Protein AF-U2Z7Q4-F1 (afdb_monomer_lite)

Organism: NCBI:txid1337093

Radius of gyration: 29.28 Å; chains: 1; bounding box: 92×24×71 Å

pLDDT: mean 82.51, std 15.83, range [43.84, 96.25]

Secondary structure (DSSP, 8-state):
-H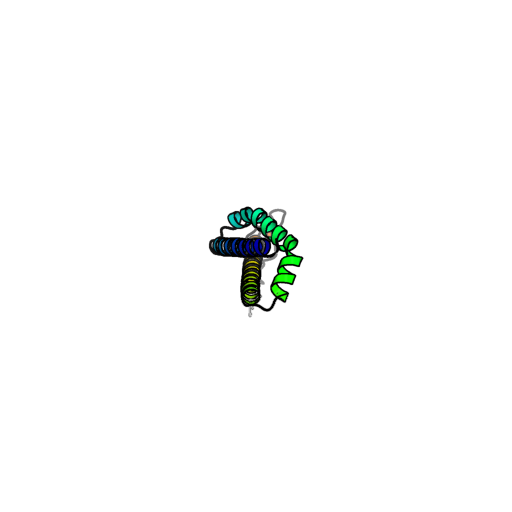HHHHHHHHHHHHHHHHHHHHHHHHHHHT-HHHHHHTHHHHHHHHHHHHHTHHHHHHHHTT-SHHHHHHHHHHHHHHHHHHHHHHHHHHHHHHHHHHHHHHHHHHHHHSTTTTB-TTSSBPTT------------

Foldseek 3Di:
DLVVLLVVLLVLLVVLLVLLVVLVVCLVVVNVVVNVVCVVVNVVSVVSNVVCVVSLVVLCVVPDPSNVVSVVSVVSSVVSVVVSVVSVVVVVVVVVVVVVVVVVVCVVPPCCQQAPPVRHGDPPPPPPPDDDDDDD

Sequence (136 aa):
MSEQTIIEVRADIAALTDLLEAEIADIKAGEISAVAERVEAKTALVARLDGAGPVIEAALGAEDDASATLREDLAALAALISHDAAMLGRMRETTAGVARDLERLRARHGLGGLYGADGNRSAGDTLSRAPMDKSV

Structure (mmCIF, N/CA/C/O backbone):
data_AF-U2Z7Q4-F1
#
_entry.id   AF-U2Z7Q4-F1
#
loop_
_atom_site.group_PDB
_atom_site.id
_atom_site.type_symbol
_atom_site.label_atom_id
_atom_site.label_alt_id
_atom_site.label_comp_id
_atom_site.label_asym_id
_atom_site.label_entity_id
_atom_site.label_seq_id
_atom_site.pdbx_PDB_ins_code
_atom_site.Cartn_x
_atom_site.Cartn_y
_ato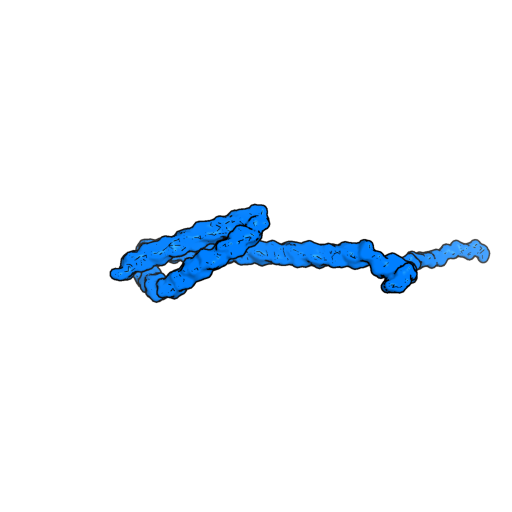m_site.Cartn_z
_atom_site.occupancy
_atom_site.B_iso_or_equiv
_atom_site.auth_seq_id
_atom_site.auth_comp_id
_atom_site.auth_asym_id
_atom_site.auth_atom_id
_atom_site.pdbx_PDB_model_num
ATOM 1 N N . MET A 1 1 ? -22.633 6.121 17.689 1.00 53.72 1 MET A N 1
ATOM 2 C CA . MET A 1 1 ? -21.931 6.455 16.431 1.00 53.72 1 MET A CA 1
ATOM 3 C C . MET A 1 1 ? -20.466 6.036 16.474 1.00 53.72 1 MET A C 1
ATOM 5 O O . MET A 1 1 ? -20.015 5.494 15.486 1.00 53.72 1 MET A O 1
ATOM 9 N N . SER A 1 2 ? -19.755 6.179 17.598 1.00 66.56 2 SER A N 1
ATOM 10 C CA . SER A 1 2 ? -18.312 5.889 17.700 1.00 66.56 2 SER A CA 1
ATOM 11 C C . SER A 1 2 ? -17.905 4.435 17.398 1.00 66.56 2 SER A C 1
ATOM 13 O O . SER A 1 2 ? -16.909 4.212 16.724 1.00 66.56 2 SER A O 1
ATOM 15 N N . GLU A 1 3 ? -18.677 3.445 17.856 1.00 73.81 3 GLU A N 1
ATOM 16 C CA . GLU A 1 3 ? -18.310 2.023 17.722 1.00 73.81 3 GLU A CA 1
ATOM 17 C C . GLU A 1 3 ? -18.454 1.501 16.284 1.00 73.81 3 GLU A C 1
ATOM 19 O O . GLU A 1 3 ? -17.574 0.814 15.774 1.00 73.81 3 GLU A O 1
ATOM 24 N N . GLN A 1 4 ? -19.518 1.907 15.585 1.00 82.31 4 GLN A N 1
ATOM 25 C CA . GLN A 1 4 ? -19.737 1.523 14.191 1.00 82.31 4 GLN A CA 1
ATOM 26 C C . GLN A 1 4 ? -18.694 2.137 13.251 1.00 82.31 4 GLN A C 1
ATOM 28 O O . GLN A 1 4 ? -18.196 1.455 12.361 1.00 82.31 4 GLN A O 1
ATOM 33 N N . THR A 1 5 ? -18.293 3.385 13.497 1.00 84.44 5 THR A N 1
ATOM 34 C CA . THR A 1 5 ? -17.254 4.040 12.696 1.00 84.44 5 THR A CA 1
ATOM 35 C C . THR A 1 5 ? -15.877 3.399 12.899 1.00 84.44 5 THR A C 1
ATOM 37 O O . THR A 1 5 ? -15.116 3.302 11.946 1.00 84.44 5 THR A O 1
ATOM 40 N N . ILE A 1 6 ? -15.554 2.886 14.094 1.00 86.12 6 ILE A N 1
ATOM 41 C CA . ILE A 1 6 ? -14.302 2.131 14.309 1.00 86.12 6 ILE A CA 1
ATOM 42 C C . ILE A 1 6 ? -14.314 0.798 13.549 1.00 86.12 6 ILE A C 1
ATOM 44 O O . ILE A 1 6 ? -13.295 0.407 12.982 1.00 86.12 6 ILE A O 1
ATOM 48 N N . ILE A 1 7 ? -15.454 0.105 13.507 1.00 89.50 7 ILE A N 1
ATOM 49 C CA . ILE A 1 7 ? -15.593 -1.132 12.724 1.00 89.50 7 ILE A CA 1
ATOM 50 C C . ILE A 1 7 ? -15.360 -0.850 11.234 1.00 89.50 7 ILE A C 1
ATOM 52 O O . ILE A 1 7 ? -14.616 -1.583 10.585 1.00 89.50 7 ILE A O 1
ATOM 56 N N . GLU A 1 8 ? -15.943 0.229 10.709 1.00 90.88 8 GLU A N 1
ATOM 57 C CA . GLU A 1 8 ? -15.750 0.662 9.319 1.00 90.88 8 GLU A CA 1
ATOM 58 C C . GLU A 1 8 ? -14.288 1.024 9.029 1.00 90.88 8 GLU A C 1
ATOM 60 O O . GLU A 1 8 ? -13.732 0.559 8.039 1.00 90.88 8 GLU A O 1
ATOM 65 N N . VAL A 1 9 ? -13.630 1.757 9.932 1.00 91.75 9 VAL A N 1
ATOM 66 C CA . VAL A 1 9 ? -12.196 2.073 9.831 1.00 91.75 9 VAL A CA 1
ATOM 67 C C . VAL A 1 9 ? -11.350 0.807 9.743 1.00 91.75 9 VAL A C 1
ATOM 69 O O . VAL A 1 9 ? -10.484 0.703 8.879 1.00 91.75 9 VAL A O 1
ATOM 72 N N . ARG A 1 10 ? -11.589 -0.176 10.617 1.00 92.31 10 ARG A N 1
ATOM 73 C CA . ARG A 1 10 ? -10.825 -1.431 10.593 1.00 92.31 10 ARG A CA 1
ATOM 74 C C . ARG A 1 10 ? -11.093 -2.241 9.328 1.00 92.31 10 ARG A C 1
ATOM 76 O O . ARG A 1 10 ? -10.169 -2.855 8.803 1.00 92.31 10 ARG A O 1
ATOM 83 N N . ALA A 1 11 ? -12.322 -2.212 8.817 1.00 94.06 11 ALA A N 1
ATOM 84 C CA . ALA A 1 11 ? -12.656 -2.829 7.538 1.00 94.06 11 ALA A CA 1
ATOM 85 C C . ALA A 1 11 ? -11.939 -2.138 6.365 1.00 94.06 11 ALA A C 1
ATOM 87 O O . ALA A 1 11 ? -11.417 -2.823 5.490 1.00 94.06 11 ALA A O 1
ATOM 88 N N . ASP A 1 12 ? -11.850 -0.806 6.370 1.00 94.50 12 ASP A N 1
ATOM 89 C CA . ASP A 1 12 ? -11.103 -0.049 5.362 1.00 94.50 12 ASP A CA 1
ATOM 90 C C . ASP A 1 12 ? -9.588 -0.310 5.447 1.00 94.50 12 ASP A C 1
ATOM 92 O O . ASP A 1 12 ? -8.938 -0.454 4.412 1.00 94.50 12 ASP A O 1
ATOM 96 N N . ILE A 1 13 ? -9.020 -0.448 6.654 1.00 94.06 13 ILE A N 1
ATOM 97 C CA . ILE A 1 13 ? -7.614 -0.854 6.834 1.00 94.06 13 ILE A CA 1
ATOM 98 C C . ILE A 1 13 ? -7.384 -2.254 6.256 1.00 94.06 13 ILE A C 1
ATOM 100 O O . ILE A 1 13 ? -6.446 -2.442 5.485 1.00 94.06 13 ILE A O 1
ATOM 104 N N . ALA A 1 14 ? -8.245 -3.223 6.579 1.00 94.94 14 ALA A N 1
ATOM 105 C CA . ALA A 1 14 ? -8.137 -4.583 6.053 1.00 94.94 14 ALA A CA 1
ATOM 106 C C . ALA A 1 14 ? -8.249 -4.613 4.519 1.00 94.94 14 ALA A C 1
ATOM 108 O O . ALA A 1 14 ? -7.415 -5.215 3.850 1.00 94.94 14 ALA A O 1
ATOM 109 N N . ALA A 1 15 ? -9.213 -3.886 3.949 1.00 96.25 15 ALA A N 1
ATOM 110 C CA . ALA A 1 15 ? -9.384 -3.797 2.503 1.00 96.25 15 ALA A CA 1
ATOM 111 C C . ALA A 1 15 ? -8.174 -3.155 1.801 1.00 96.25 15 ALA A C 1
ATOM 113 O O . ALA A 1 15 ? -7.802 -3.574 0.704 1.00 96.25 15 ALA A O 1
ATOM 114 N N . LEU A 1 16 ? -7.547 -2.147 2.416 1.00 96.25 16 LEU A N 1
ATOM 115 C CA . LEU A 1 16 ? -6.330 -1.539 1.880 1.00 96.25 16 LEU A CA 1
ATOM 116 C C . LEU A 1 16 ? -5.125 -2.483 1.985 1.00 96.25 16 LEU A C 1
ATOM 118 O O . LEU A 1 16 ? -4.330 -2.549 1.048 1.00 96.25 16 LEU A O 1
ATOM 122 N N . THR A 1 17 ? -5.013 -3.232 3.080 1.00 95.88 17 THR A N 1
ATOM 123 C CA . THR A 1 17 ? -4.006 -4.286 3.254 1.00 95.88 17 THR A CA 1
ATOM 124 C C . THR A 1 17 ? -4.121 -5.341 2.157 1.00 95.88 17 THR A C 1
ATOM 126 O O . THR A 1 17 ? -3.153 -5.548 1.426 1.00 95.88 17 THR A O 1
ATOM 129 N N . ASP A 1 18 ? -5.308 -5.919 1.956 1.00 96.25 18 ASP A N 1
ATOM 130 C CA . ASP A 1 18 ? -5.552 -6.927 0.915 1.00 96.25 18 ASP A CA 1
ATOM 131 C C . ASP A 1 18 ? -5.214 -6.388 -0.486 1.00 96.25 18 ASP A C 1
ATOM 133 O O . ASP A 1 18 ? -4.625 -7.081 -1.321 1.00 96.25 18 ASP A O 1
ATOM 137 N N . LEU A 1 19 ? -5.559 -5.121 -0.749 1.00 95.88 19 LEU A N 1
ATOM 138 C CA . LEU A 1 19 ? -5.269 -4.470 -2.023 1.00 95.88 19 LEU A CA 1
ATOM 139 C C . LEU A 1 19 ? -3.760 -4.326 -2.265 1.00 95.88 19 LEU A C 1
ATOM 141 O O . LEU A 1 19 ? -3.298 -4.590 -3.376 1.00 95.88 19 LEU A O 1
ATOM 145 N N . LEU A 1 20 ? -2.996 -3.931 -1.243 1.00 95.00 20 LEU A N 1
ATOM 146 C CA . LEU A 1 20 ? -1.540 -3.792 -1.329 1.00 95.00 20 LEU A CA 1
ATOM 147 C C . LEU A 1 20 ? -0.836 -5.146 -1.440 1.00 95.00 20 LEU A C 1
ATOM 149 O O . LEU A 1 20 ? 0.146 -5.265 -2.167 1.00 95.00 20 LEU A O 1
ATOM 153 N N . GLU A 1 21 ? -1.326 -6.180 -0.759 1.00 94.94 21 GLU A N 1
ATOM 154 C CA . GLU A 1 21 ? -0.785 -7.533 -0.899 1.00 94.94 21 GLU A CA 1
ATOM 155 C C . GLU A 1 21 ? -0.988 -8.080 -2.317 1.00 94.94 21 GLU A C 1
ATOM 157 O O . GLU A 1 21 ? -0.055 -8.644 -2.900 1.00 94.94 21 GLU A O 1
ATOM 162 N N . ALA A 1 22 ? -2.170 -7.856 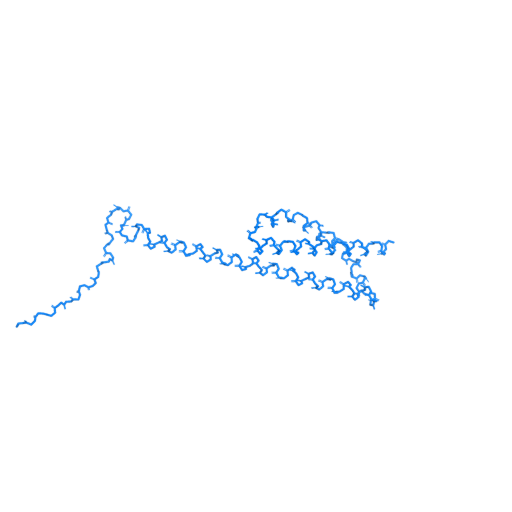-2.899 1.00 94.31 22 ALA A N 1
ATOM 163 C CA . ALA A 1 22 ? -2.448 -8.198 -4.290 1.00 94.31 22 ALA A CA 1
ATOM 164 C C . ALA A 1 22 ? -1.537 -7.423 -5.255 1.00 94.31 22 ALA A C 1
ATOM 166 O O . ALA A 1 22 ? -0.958 -8.012 -6.164 1.00 94.31 22 ALA A O 1
ATOM 167 N N . GLU A 1 23 ? -1.340 -6.125 -5.027 1.00 93.69 23 GLU A N 1
ATOM 168 C CA . GLU A 1 23 ? -0.440 -5.298 -5.835 1.00 93.69 23 GLU A CA 1
ATOM 169 C C . GLU A 1 23 ? 1.017 -5.767 -5.751 1.00 93.69 23 GLU A C 1
ATOM 171 O O . GLU A 1 23 ? 1.682 -5.920 -6.774 1.00 93.69 23 GLU A O 1
ATOM 176 N N . ILE A 1 24 ? 1.505 -6.095 -4.554 1.00 92.94 24 ILE A N 1
ATOM 177 C CA . ILE A 1 24 ? 2.837 -6.678 -4.365 1.00 92.94 24 ILE A CA 1
ATOM 178 C C . ILE A 1 24 ? 2.967 -8.002 -5.132 1.00 92.94 24 ILE A C 1
ATOM 180 O O . ILE A 1 24 ? 4.033 -8.285 -5.689 1.00 92.94 24 ILE A O 1
ATOM 184 N N . ALA A 1 25 ? 1.920 -8.831 -5.158 1.00 93.62 25 ALA A N 1
ATOM 185 C CA . ALA A 1 25 ? 1.913 -10.069 -5.933 1.00 93.62 25 ALA A CA 1
ATOM 186 C C . ALA A 1 25 ? 1.971 -9.795 -7.447 1.00 93.62 25 ALA A C 1
ATOM 188 O O . ALA A 1 25 ? 2.799 -10.399 -8.134 1.00 93.62 25 ALA A O 1
ATOM 189 N N . ASP A 1 26 ? 1.183 -8.839 -7.941 1.00 91.88 26 ASP A N 1
ATOM 190 C CA . ASP A 1 26 ? 1.168 -8.411 -9.345 1.00 91.88 26 ASP A CA 1
ATOM 191 C C . ASP A 1 26 ? 2.546 -7.866 -9.770 1.00 91.88 26 ASP A C 1
ATOM 193 O O . ASP A 1 26 ? 3.111 -8.276 -10.787 1.00 91.88 26 ASP A O 1
ATOM 197 N N . ILE A 1 27 ? 3.169 -7.023 -8.940 1.00 89.56 27 ILE A N 1
ATOM 198 C CA . ILE A 1 27 ? 4.522 -6.492 -9.166 1.00 89.56 27 ILE A CA 1
ATOM 199 C C . ILE A 1 27 ? 5.556 -7.623 -9.228 1.00 89.56 27 ILE A C 1
ATOM 201 O O . ILE A 1 27 ? 6.427 -7.614 -10.101 1.00 89.56 27 ILE A O 1
ATOM 205 N N . LYS A 1 28 ? 5.472 -8.620 -8.335 1.00 89.38 28 LYS A N 1
ATOM 206 C CA . LYS A 1 28 ? 6.360 -9.800 -8.365 1.00 89.38 28 LYS A CA 1
ATOM 207 C C . LYS A 1 28 ? 6.170 -10.635 -9.631 1.00 89.38 28 LYS A C 1
ATOM 209 O O . LYS A 1 28 ? 7.144 -11.215 -10.107 1.00 89.38 28 LYS A O 1
ATOM 214 N N . ALA A 1 29 ? 4.952 -10.692 -10.164 1.00 90.62 29 ALA A N 1
ATOM 215 C CA . ALA A 1 29 ? 4.641 -11.364 -11.422 1.00 90.62 29 ALA A CA 1
ATOM 216 C C . ALA A 1 29 ? 5.046 -10.543 -12.664 1.00 90.62 29 ALA A C 1
ATOM 218 O O . ALA A 1 29 ? 5.119 -11.094 -13.758 1.00 90.62 29 ALA A O 1
ATOM 219 N N . GLY A 1 30 ? 5.364 -9.252 -12.501 1.00 87.94 30 GLY A N 1
ATOM 220 C CA . GLY A 1 30 ? 5.669 -8.334 -13.602 1.00 87.94 30 GLY A CA 1
ATOM 221 C C . GLY A 1 30 ? 4.431 -7.693 -14.240 1.00 87.94 30 GLY A C 1
ATOM 222 O O . GLY A 1 30 ? 4.550 -7.029 -15.270 1.00 87.94 30 GLY A O 1
ATOM 223 N N . GLU A 1 31 ? 3.259 -7.838 -13.623 1.00 89.75 31 GLU A N 1
ATOM 224 C CA . GLU A 1 31 ? 1.958 -7.390 -14.128 1.00 89.75 31 GLU A CA 1
ATOM 225 C C . GLU A 1 31 ? 1.683 -5.916 -13.786 1.00 89.75 31 GLU A C 1
ATOM 227 O O . GLU A 1 31 ? 0.744 -5.559 -13.079 1.00 89.75 31 GLU A O 1
ATOM 232 N N . ILE A 1 32 ? 2.512 -5.008 -14.309 1.00 85.69 32 ILE A N 1
ATOM 233 C CA . ILE A 1 32 ? 2.436 -3.567 -13.989 1.00 85.69 32 ILE A CA 1
ATOM 234 C C . ILE A 1 32 ? 1.139 -2.906 -14.480 1.00 85.69 32 ILE A C 1
ATOM 236 O O . ILE A 1 32 ? 0.721 -1.884 -13.939 1.00 85.69 32 ILE A O 1
ATOM 240 N N . SER A 1 33 ? 0.464 -3.499 -15.465 1.00 88.06 33 SER A N 1
ATOM 241 C CA . SER A 1 33 ? -0.843 -3.001 -15.915 1.00 88.06 33 SER A CA 1
ATOM 242 C C . SER A 1 33 ? -1.917 -3.188 -14.838 1.00 88.06 33 SER A C 1
ATOM 244 O O . SER A 1 33 ? -2.697 -2.269 -14.603 1.00 88.06 33 SER A O 1
ATOM 246 N N . ALA A 1 34 ? -1.891 -4.310 -14.109 1.00 86.75 34 ALA A N 1
ATOM 247 C CA . ALA A 1 34 ? -2.824 -4.580 -13.014 1.00 86.75 34 ALA A CA 1
ATOM 248 C C . ALA A 1 34 ? -2.638 -3.602 -11.840 1.00 86.75 34 ALA A C 1
ATOM 250 O O . ALA A 1 34 ? -3.603 -3.204 -11.193 1.00 86.75 34 ALA A O 1
ATOM 251 N N . VAL A 1 35 ? -1.406 -3.132 -11.610 1.00 86.25 35 VAL A N 1
ATOM 252 C CA . VAL A 1 35 ? -1.103 -2.097 -10.607 1.00 86.25 35 VAL A CA 1
ATOM 253 C C . VAL A 1 35 ? -1.838 -0.787 -10.918 1.00 86.25 35 VAL A C 1
ATOM 255 O O . VAL A 1 35 ? -2.400 -0.156 -10.023 1.00 86.25 35 VAL A O 1
ATOM 258 N N . ALA A 1 36 ? -1.883 -0.382 -12.192 1.00 87.75 36 ALA A N 1
ATOM 259 C CA . ALA A 1 36 ? -2.548 0.852 -12.608 1.00 87.75 36 ALA A CA 1
ATOM 260 C C . ALA A 1 36 ? -4.073 0.799 -12.405 1.00 87.75 36 ALA A C 1
ATOM 262 O O . ALA A 1 36 ? -4.677 1.802 -12.024 1.00 87.75 36 ALA A O 1
ATOM 263 N N . GLU A 1 37 ? -4.687 -0.369 -12.597 1.00 91.44 37 GLU A N 1
ATOM 264 C CA . GLU A 1 37 ? -6.128 -0.582 -12.400 1.00 91.44 37 GLU A CA 1
ATOM 265 C C . GLU A 1 37 ? -6.555 -0.425 -10.930 1.00 91.44 37 GLU A C 1
ATOM 267 O O . GLU A 1 37 ? -7.700 -0.080 -10.642 1.00 91.44 37 GLU A O 1
ATOM 272 N N . ARG A 1 38 ? -5.629 -0.617 -9.980 1.00 90.62 38 ARG A N 1
ATOM 273 C CA . ARG A 1 38 ? -5.897 -0.538 -8.533 1.00 90.62 38 ARG A CA 1
ATOM 274 C C . ARG A 1 38 ? -5.813 0.876 -7.957 1.00 90.62 38 ARG A C 1
ATOM 276 O O . ARG A 1 38 ? -6.222 1.087 -6.814 1.00 90.62 38 ARG A O 1
ATOM 283 N N . VAL A 1 39 ? -5.308 1.849 -8.720 1.00 90.38 39 VAL A N 1
ATOM 284 C CA . VAL A 1 39 ? -5.049 3.216 -8.231 1.00 90.38 39 VAL A CA 1
ATOM 285 C C . VAL A 1 39 ? -6.319 3.878 -7.700 1.00 90.38 39 VAL A C 1
ATOM 287 O O . VAL A 1 39 ? -6.300 4.416 -6.596 1.00 90.38 39 VAL A O 1
ATOM 290 N N . GLU A 1 40 ? -7.431 3.798 -8.433 1.00 93.00 40 GLU A N 1
ATOM 291 C CA . GLU A 1 40 ? -8.694 4.430 -8.027 1.00 93.00 40 GLU A CA 1
ATOM 292 C C . GLU A 1 40 ? -9.220 3.851 -6.703 1.00 93.00 40 GLU A C 1
ATOM 294 O O . GLU A 1 40 ? -9.555 4.599 -5.782 1.00 93.00 40 GLU A O 1
ATOM 299 N N . ALA A 1 41 ? -9.210 2.521 -6.570 1.00 93.38 41 ALA A N 1
ATOM 300 C CA . ALA A 1 41 ? -9.627 1.836 -5.349 1.00 93.38 41 ALA A CA 1
ATOM 301 C C . ALA A 1 41 ? -8.744 2.218 -4.150 1.00 93.38 41 ALA A C 1
ATOM 303 O O . ALA A 1 41 ? -9.261 2.509 -3.068 1.00 93.38 41 ALA A O 1
ATOM 304 N N . LYS A 1 42 ? -7.420 2.289 -4.353 1.00 93.06 42 LYS A N 1
ATOM 305 C CA . LYS A 1 42 ? -6.455 2.703 -3.326 1.00 93.06 42 LYS A CA 1
ATOM 306 C C . LYS A 1 42 ? -6.713 4.139 -2.874 1.00 93.06 42 LYS A C 1
ATOM 308 O O . LYS A 1 42 ? -6.805 4.400 -1.677 1.00 93.06 42 LYS A O 1
ATOM 313 N N . THR A 1 43 ? -6.885 5.066 -3.817 1.00 93.88 43 THR A N 1
ATOM 314 C CA . THR A 1 43 ? -7.179 6.473 -3.516 1.00 93.88 43 THR A CA 1
ATOM 315 C C . THR A 1 43 ? -8.490 6.625 -2.747 1.00 93.88 43 THR A C 1
ATOM 317 O O . THR A 1 43 ? -8.545 7.393 -1.789 1.00 93.88 43 THR A O 1
ATOM 320 N N . ALA A 1 44 ? -9.530 5.871 -3.111 1.00 95.19 44 ALA A N 1
ATOM 321 C CA . ALA A 1 44 ? -10.809 5.910 -2.410 1.00 95.19 44 ALA A CA 1
ATOM 322 C C . ALA A 1 44 ? -10.710 5.397 -0.963 1.00 95.19 44 ALA A C 1
ATOM 324 O O . ALA A 1 44 ? -11.320 5.985 -0.072 1.00 95.19 44 ALA A O 1
ATOM 325 N N . LEU A 1 45 ? -9.953 4.322 -0.720 1.00 94.06 45 LEU A N 1
ATOM 326 C CA . LEU A 1 45 ? -9.699 3.786 0.625 1.00 94.06 45 LEU A CA 1
ATOM 327 C C . LEU A 1 45 ? -8.921 4.782 1.491 1.00 94.06 45 LEU A C 1
ATOM 329 O O . LEU A 1 45 ? -9.334 5.074 2.610 1.00 94.06 45 LEU A O 1
ATOM 333 N N . VAL A 1 46 ? -7.848 5.365 0.950 1.00 93.81 46 VAL A N 1
ATOM 334 C CA . VAL A 1 46 ? -7.053 6.385 1.653 1.00 93.81 46 VAL A CA 1
ATOM 335 C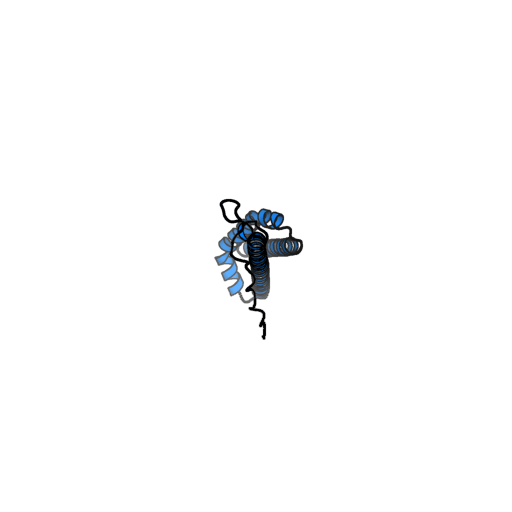 C . VAL A 1 46 ? -7.910 7.599 2.013 1.00 93.81 46 VAL A C 1
ATOM 337 O O . VAL A 1 46 ? -7.876 8.044 3.152 1.00 93.81 46 VAL A O 1
ATOM 340 N N . ALA A 1 47 ? -8.749 8.085 1.094 1.00 94.31 47 ALA A N 1
ATOM 341 C CA . ALA A 1 47 ? -9.625 9.224 1.368 1.00 94.31 47 ALA A CA 1
ATOM 342 C C . ALA A 1 47 ? -10.631 8.950 2.502 1.00 94.31 47 ALA A C 1
ATOM 344 O O . ALA A 1 47 ? -10.943 9.853 3.281 1.00 94.31 47 ALA A O 1
ATOM 345 N N . ARG A 1 48 ? -11.138 7.713 2.619 1.00 93.19 48 ARG A N 1
ATOM 346 C CA . ARG A 1 48 ? -12.014 7.323 3.735 1.00 93.19 48 ARG A CA 1
ATOM 347 C C . ARG A 1 48 ? -11.259 7.273 5.059 1.00 93.19 48 ARG A C 1
ATOM 349 O O . ARG A 1 48 ? -11.757 7.812 6.045 1.00 93.19 48 ARG A O 1
ATOM 356 N N . LEU A 1 49 ? -10.057 6.696 5.066 1.00 91.88 49 LEU A N 1
ATOM 357 C CA . LEU A 1 49 ? -9.205 6.639 6.257 1.00 91.88 49 LEU A CA 1
ATOM 358 C C . LEU A 1 49 ? -8.789 8.039 6.728 1.00 91.88 49 LEU A C 1
ATOM 360 O O . LEU A 1 49 ? -8.894 8.328 7.919 1.00 91.88 49 LEU A O 1
ATOM 364 N N . ASP A 1 50 ? -8.422 8.933 5.807 1.00 92.31 50 ASP A N 1
ATOM 365 C CA . ASP A 1 50 ? -8.120 10.337 6.112 1.00 92.31 50 ASP A CA 1
ATOM 366 C C . ASP A 1 50 ? -9.339 11.050 6.716 1.00 92.31 50 ASP A C 1
ATOM 368 O O . ASP A 1 50 ? -9.230 11.745 7.729 1.00 92.31 50 ASP A O 1
ATOM 372 N N . GLY A 1 51 ? -10.529 10.840 6.140 1.00 91.56 51 GLY A N 1
ATOM 373 C CA . GLY A 1 51 ? -11.781 11.380 6.675 1.00 91.56 51 GLY A CA 1
ATOM 374 C C . GLY A 1 51 ? -12.123 10.859 8.077 1.00 91.56 51 GLY A C 1
ATOM 375 O O . GLY A 1 51 ? -12.757 11.567 8.862 1.00 91.56 51 GLY A O 1
ATOM 376 N N . ALA A 1 52 ? -11.669 9.652 8.414 1.00 91.38 52 ALA A N 1
ATOM 377 C CA . ALA A 1 52 ? -11.841 9.035 9.723 1.00 91.38 52 ALA A CA 1
ATOM 378 C C . ALA A 1 52 ? -10.717 9.367 10.724 1.00 91.38 52 ALA A C 1
ATOM 380 O O . ALA A 1 52 ? -10.764 8.884 11.858 1.00 91.38 52 ALA A O 1
ATOM 381 N N . GLY A 1 53 ? -9.747 10.216 10.360 1.00 89.75 53 GLY A N 1
ATOM 382 C CA . GLY A 1 53 ? -8.591 10.582 11.190 1.00 89.75 53 GLY A CA 1
ATOM 383 C C . GLY A 1 53 ? -8.924 10.903 12.657 1.00 89.75 53 GLY A C 1
ATOM 384 O O . GLY A 1 53 ? -8.371 10.255 13.544 1.00 89.75 53 GLY A O 1
ATOM 385 N N . PRO A 1 54 ? -9.888 11.797 12.957 1.00 91.94 54 PRO A N 1
ATOM 386 C CA . PRO A 1 54 ? -10.262 12.104 14.342 1.00 91.94 54 PRO A CA 1
ATOM 387 C C . PRO A 1 54 ? -10.795 10.897 15.131 1.00 91.94 54 PRO A C 1
ATOM 389 O O . PRO A 1 54 ? -10.621 10.816 16.346 1.00 91.94 54 PRO A O 1
ATOM 392 N N . VAL A 1 55 ? -11.453 9.950 14.455 1.00 90.75 55 VAL A N 1
ATOM 393 C CA . VAL A 1 55 ? -11.963 8.717 15.076 1.00 90.75 55 VAL A CA 1
ATOM 394 C C . VAL A 1 55 ? -10.818 7.753 15.359 1.00 90.75 55 VAL A C 1
ATOM 396 O O . VAL A 1 55 ? -10.778 7.163 16.436 1.00 90.75 55 VAL A O 1
ATOM 399 N N . ILE A 1 56 ? -9.873 7.632 14.425 1.00 89.44 56 ILE A N 1
ATOM 400 C CA . ILE A 1 56 ? -8.654 6.835 14.592 1.00 89.44 56 ILE A CA 1
ATOM 401 C C . ILE A 1 56 ? -7.843 7.369 15.777 1.00 89.44 56 ILE A C 1
ATOM 403 O O . ILE A 1 56 ? -7.473 6.599 16.659 1.00 89.44 56 ILE A O 1
ATOM 407 N N . GLU A 1 57 ? -7.622 8.682 15.852 1.00 91.06 57 GLU A N 1
ATOM 408 C CA . GLU A 1 57 ? -6.905 9.318 16.963 1.00 91.06 57 GLU A CA 1
ATOM 409 C C . GLU A 1 57 ? -7.589 9.061 18.312 1.00 91.06 57 GLU A C 1
ATOM 411 O O . GLU A 1 57 ? -6.932 8.664 19.277 1.00 91.06 57 GLU A O 1
ATOM 416 N N . ALA A 1 58 ? -8.914 9.222 18.374 1.00 90.44 58 ALA A N 1
ATOM 417 C CA . ALA A 1 58 ? -9.683 8.948 19.584 1.00 90.44 58 ALA A CA 1
ATOM 418 C C . ALA A 1 58 ? -9.609 7.468 20.000 1.00 90.44 58 ALA A C 1
ATOM 420 O O . ALA A 1 58 ? -9.452 7.175 21.184 1.00 90.44 58 ALA A O 1
ATOM 421 N N . ALA A 1 59 ? -9.682 6.542 19.039 1.00 88.38 59 ALA A N 1
ATOM 422 C CA . ALA A 1 59 ? -9.569 5.105 19.286 1.00 88.38 59 ALA A CA 1
ATOM 423 C C . ALA A 1 59 ? -8.177 4.720 19.807 1.00 88.38 59 ALA A C 1
ATOM 425 O O . ALA A 1 59 ? -8.053 3.917 20.728 1.00 88.38 59 ALA A O 1
ATOM 426 N N . LEU A 1 60 ? -7.120 5.325 19.264 1.00 90.25 60 LEU A N 1
ATOM 427 C CA . LEU A 1 60 ? -5.752 5.102 19.730 1.00 90.25 60 LEU A CA 1
ATOM 428 C C . LEU A 1 60 ? -5.534 5.650 21.150 1.00 90.25 60 LEU A C 1
ATOM 430 O O . LEU A 1 60 ? -4.781 5.059 21.924 1.00 90.25 60 LEU A O 1
ATOM 434 N N . GLY A 1 61 ? -6.208 6.743 21.513 1.00 89.50 61 GLY A N 1
ATOM 435 C CA . GLY A 1 61 ? -6.136 7.353 22.844 1.00 89.50 61 GLY A CA 1
ATOM 436 C C . GLY A 1 61 ? -6.850 6.586 23.965 1.00 89.50 61 GLY A C 1
ATOM 437 O O . GLY A 1 61 ? -6.656 6.930 25.127 1.00 89.50 61 GLY A O 1
ATOM 438 N N . ALA A 1 62 ? -7.657 5.567 23.650 1.00 88.19 62 ALA A N 1
ATOM 439 C CA . ALA A 1 62 ? -8.403 4.793 24.648 1.00 88.19 62 ALA A CA 1
ATOM 440 C C . ALA A 1 62 ? -7.527 3.840 25.489 1.00 88.19 62 ALA A C 1
ATOM 442 O O . ALA A 1 62 ? -7.959 3.413 26.556 1.00 88.19 62 ALA A O 1
ATOM 443 N N . GLU A 1 63 ? -6.310 3.525 25.021 1.00 85.62 63 GLU A N 1
ATOM 444 C CA . GLU A 1 63 ? -5.334 2.634 25.683 1.00 85.62 63 GLU A CA 1
ATOM 445 C C . GLU A 1 63 ? -5.893 1.257 26.112 1.00 85.62 63 GLU A C 1
ATOM 447 O O . GLU A 1 63 ? -5.405 0.635 27.053 1.00 85.62 63 GLU A O 1
ATOM 452 N N . ASP A 1 64 ? -6.896 0.751 25.392 1.00 89.94 64 ASP A N 1
ATOM 453 C CA . ASP A 1 64 ? -7.470 -0.585 25.567 1.00 89.94 64 ASP A CA 1
ATOM 454 C C . ASP A 1 64 ? -6.905 -1.606 24.554 1.00 89.94 64 ASP A C 1
ATOM 456 O O . ASP A 1 64 ? -6.124 -1.263 23.658 1.00 89.94 64 ASP A O 1
ATOM 460 N N . ASP A 1 65 ? -7.307 -2.877 24.672 1.00 89.00 65 ASP A N 1
ATOM 461 C CA . ASP A 1 65 ? -6.882 -3.955 23.761 1.00 89.00 65 ASP A CA 1
ATOM 462 C C . ASP A 1 65 ? -7.251 -3.670 22.291 1.00 89.00 65 ASP A C 1
ATOM 464 O O . ASP A 1 65 ? -6.519 -4.034 21.363 1.00 89.00 65 ASP A O 1
ATOM 468 N N . ALA A 1 66 ? -8.372 -2.980 22.055 1.00 86.44 66 ALA A N 1
ATOM 469 C CA . ALA A 1 66 ? -8.792 -2.582 20.715 1.00 86.44 66 ALA A CA 1
ATOM 470 C C . ALA A 1 66 ? -7.834 -1.535 20.122 1.00 86.44 66 ALA A C 1
ATOM 472 O O . ALA A 1 66 ? -7.465 -1.629 18.950 1.00 86.44 66 ALA A O 1
ATOM 473 N N . SER A 1 67 ? -7.365 -0.588 20.937 1.00 89.81 67 SER A N 1
ATOM 474 C CA . SER A 1 67 ? -6.354 0.399 20.561 1.00 89.81 67 SER A CA 1
ATOM 475 C C . SER A 1 67 ? -4.990 -0.241 20.283 1.00 89.81 67 SER A C 1
ATOM 477 O O . SER A 1 67 ? -4.261 0.229 19.407 1.00 89.81 67 SER A O 1
ATOM 479 N N . ALA A 1 68 ? -4.620 -1.305 21.004 1.00 90.31 68 ALA A N 1
ATOM 480 C CA . ALA A 1 68 ? -3.393 -2.059 20.746 1.00 90.31 68 ALA A CA 1
ATOM 481 C C . ALA A 1 68 ? -3.474 -2.770 19.388 1.00 90.31 68 ALA A C 1
ATOM 483 O O . ALA A 1 68 ? -2.596 -2.589 18.547 1.00 90.31 68 ALA A O 1
ATOM 484 N N . THR A 1 69 ? -4.588 -3.458 19.132 1.00 90.88 69 THR A N 1
ATOM 485 C CA . THR A 1 69 ? -4.849 -4.126 17.848 1.00 90.88 69 THR A CA 1
ATOM 486 C C . THR A 1 69 ? -4.827 -3.129 16.684 1.00 90.88 69 THR A C 1
ATOM 488 O O . THR A 1 69 ? -4.185 -3.366 15.668 1.00 90.88 69 THR A O 1
ATOM 491 N N . LEU A 1 70 ? -5.461 -1.962 16.840 1.00 91.06 70 LEU A N 1
ATOM 492 C CA . LEU A 1 70 ? -5.462 -0.922 15.808 1.00 91.06 70 LEU A CA 1
ATOM 493 C C . LEU A 1 70 ? -4.050 -0.385 15.509 1.00 91.06 70 LEU A C 1
ATOM 495 O O . LEU A 1 70 ? -3.737 -0.094 14.356 1.00 91.06 70 LEU A O 1
ATOM 499 N N . ARG A 1 71 ? -3.180 -0.260 16.522 1.00 92.75 71 ARG A N 1
ATOM 500 C CA . ARG A 1 71 ? -1.770 0.120 16.310 1.00 92.75 71 ARG A CA 1
ATOM 501 C C . ARG A 1 71 ? -1.019 -0.930 15.503 1.00 92.75 71 ARG A C 1
ATOM 503 O O . ARG A 1 71 ? -0.234 -0.559 14.635 1.00 92.75 71 ARG A O 1
ATOM 510 N N . GLU A 1 72 ? -1.243 -2.207 15.793 1.00 94.25 72 GLU A N 1
ATOM 511 C CA . GLU A 1 72 ? -0.637 -3.314 15.050 1.00 94.25 72 GLU A CA 1
ATOM 512 C C . GLU A 1 72 ? -1.104 -3.317 13.590 1.00 94.25 72 GLU A C 1
ATOM 514 O O . GLU A 1 72 ? -0.263 -3.350 12.690 1.00 94.25 72 GLU A O 1
ATOM 519 N N . ASP A 1 73 ? -2.412 -3.167 13.359 1.00 92.25 73 ASP A N 1
ATOM 520 C CA . ASP A 1 73 ? -3.015 -3.084 12.023 1.00 92.25 73 ASP A CA 1
ATOM 521 C C . ASP A 1 73 ? -2.392 -1.923 11.208 1.00 92.25 73 ASP A C 1
ATOM 523 O O . ASP A 1 73 ? -1.953 -2.103 10.068 1.00 92.25 73 ASP A O 1
ATOM 527 N N . LEU A 1 74 ? -2.264 -0.730 11.807 1.00 93.50 74 LEU A N 1
ATOM 528 C CA . LEU A 1 74 ? -1.644 0.440 11.166 1.00 93.50 74 LEU A CA 1
ATOM 529 C C . LEU A 1 74 ? -0.138 0.261 10.915 1.00 93.50 74 LEU A C 1
ATOM 531 O O . LEU A 1 74 ? 0.376 0.695 9.880 1.00 93.50 74 LEU A O 1
ATOM 535 N N . ALA A 1 75 ? 0.585 -0.375 11.840 1.00 94.56 75 ALA A N 1
ATOM 536 C CA . ALA A 1 75 ? 2.010 -0.652 11.681 1.00 94.56 75 ALA A CA 1
ATOM 537 C C . ALA A 1 75 ? 2.269 -1.660 10.550 1.00 94.56 75 ALA A C 1
ATOM 539 O O . ALA A 1 75 ? 3.189 -1.467 9.749 1.00 94.56 75 ALA A O 1
ATOM 540 N N . ALA A 1 76 ? 1.439 -2.702 10.451 1.00 93.31 76 ALA A N 1
ATOM 541 C CA . ALA A 1 76 ? 1.492 -3.677 9.367 1.00 93.31 76 ALA A CA 1
ATOM 542 C C . ALA A 1 76 ? 1.225 -3.012 8.009 1.00 93.31 76 ALA A C 1
ATOM 544 O O . ALA A 1 76 ? 2.001 -3.190 7.066 1.00 93.31 76 ALA A O 1
ATOM 545 N N . LEU A 1 77 ? 0.195 -2.164 7.932 1.00 94.88 77 LEU A N 1
ATOM 546 C CA . LEU A 1 77 ? -0.117 -1.392 6.732 1.00 94.88 77 LEU A CA 1
ATOM 547 C C . LEU A 1 77 ? 1.055 -0.484 6.307 1.00 94.88 77 LEU A C 1
ATOM 549 O O . LEU A 1 77 ? 1.443 -0.466 5.138 1.00 94.88 77 LEU A O 1
ATOM 553 N N . ALA A 1 78 ? 1.680 0.229 7.249 1.00 93.81 78 ALA A N 1
ATOM 554 C CA . ALA A 1 78 ? 2.841 1.078 6.965 1.00 93.81 78 ALA A CA 1
ATOM 555 C C . ALA A 1 78 ? 4.050 0.281 6.435 1.00 93.81 78 ALA A C 1
ATOM 557 O O . ALA A 1 78 ? 4.772 0.745 5.541 1.00 93.81 78 ALA A O 1
ATOM 558 N N . ALA A 1 79 ? 4.267 -0.929 6.959 1.00 95.50 79 ALA A N 1
ATOM 559 C CA . ALA A 1 79 ? 5.306 -1.831 6.475 1.00 95.50 79 ALA A CA 1
ATOM 560 C C . ALA A 1 79 ? 5.027 -2.298 5.036 1.00 95.50 79 ALA A C 1
ATOM 562 O O . ALA A 1 79 ? 5.943 -2.289 4.208 1.00 95.50 79 ALA A O 1
ATOM 563 N N . LEU A 1 80 ? 3.772 -2.634 4.712 1.00 94.69 80 LEU A N 1
ATOM 564 C CA . LEU A 1 80 ? 3.360 -3.016 3.356 1.00 94.69 80 LEU A CA 1
ATOM 565 C C . LEU A 1 80 ? 3.564 -1.881 2.352 1.00 94.69 80 LEU A C 1
ATOM 567 O O . LEU A 1 80 ? 4.187 -2.101 1.314 1.00 94.69 80 LEU A O 1
ATOM 571 N N . ILE A 1 81 ? 3.138 -0.660 2.686 1.00 93.12 81 ILE A N 1
ATOM 572 C CA . ILE A 1 81 ? 3.341 0.529 1.839 1.00 93.12 81 ILE A CA 1
ATOM 573 C C . ILE A 1 81 ? 4.835 0.760 1.579 1.00 93.12 81 ILE A C 1
ATOM 575 O O . ILE A 1 81 ? 5.252 1.017 0.448 1.00 93.12 81 ILE A O 1
ATOM 579 N N . SER A 1 82 ? 5.663 0.638 2.618 1.00 94.12 82 SER A N 1
ATOM 580 C CA . SER A 1 82 ? 7.115 0.809 2.494 1.00 94.12 82 SER A CA 1
ATOM 581 C C . SER A 1 82 ? 7.739 -0.256 1.589 1.00 94.12 82 SER A C 1
ATOM 583 O O . SER A 1 82 ? 8.623 0.041 0.781 1.00 94.12 82 SER A O 1
ATOM 585 N N . HIS A 1 83 ? 7.281 -1.503 1.709 1.00 93.56 83 HIS A N 1
ATOM 586 C CA . HIS A 1 83 ? 7.743 -2.610 0.883 1.00 93.56 83 HIS A CA 1
ATOM 587 C C . HIS A 1 83 ? 7.349 -2.428 -0.592 1.00 93.56 83 HIS A C 1
ATOM 589 O O . HIS A 1 83 ? 8.207 -2.565 -1.468 1.00 93.56 83 HIS A O 1
ATOM 595 N N . ASP A 1 84 ? 6.093 -2.067 -0.855 1.00 93.00 84 ASP A N 1
ATOM 596 C CA . ASP A 1 84 ? 5.562 -1.779 -2.190 1.00 93.00 84 ASP A CA 1
ATOM 597 C C . ASP A 1 84 ? 6.344 -0.648 -2.885 1.00 93.00 84 ASP A C 1
ATOM 599 O O . ASP A 1 84 ? 6.926 -0.832 -3.961 1.00 93.00 84 ASP A O 1
ATOM 603 N N . ALA A 1 85 ? 6.516 0.487 -2.199 1.00 91.19 85 ALA A N 1
ATOM 604 C CA . ALA A 1 85 ? 7.297 1.616 -2.702 1.00 91.19 85 ALA A CA 1
ATOM 605 C C . ALA A 1 85 ? 8.750 1.225 -3.036 1.00 91.19 85 ALA A C 1
ATOM 607 O O . ALA A 1 85 ? 9.302 1.641 -4.062 1.00 91.19 85 ALA A O 1
ATOM 608 N N . ALA A 1 86 ? 9.380 0.391 -2.201 1.00 93.25 86 ALA A N 1
ATOM 609 C CA . ALA A 1 86 ? 10.733 -0.096 -2.449 1.00 93.25 86 ALA A CA 1
ATOM 610 C C . ALA A 1 86 ? 10.808 -1.021 -3.677 1.00 93.25 86 ALA A C 1
ATOM 612 O O . ALA A 1 86 ? 11.801 -0.985 -4.411 1.00 93.25 86 ALA A O 1
ATOM 613 N N . MET A 1 87 ? 9.785 -1.846 -3.923 1.00 91.69 87 MET A N 1
ATOM 614 C CA . MET A 1 87 ? 9.709 -2.687 -5.121 1.00 91.69 87 MET A CA 1
ATOM 615 C C . MET A 1 87 ? 9.603 -1.846 -6.395 1.00 91.69 87 MET A C 1
ATOM 617 O O . MET A 1 87 ? 10.419 -2.020 -7.306 1.00 91.69 87 MET A O 1
ATOM 621 N N . LEU A 1 88 ? 8.672 -0.892 -6.426 1.00 90.31 88 LEU A N 1
ATOM 622 C CA . LEU A 1 88 ? 8.501 0.033 -7.550 1.00 90.31 88 LEU A CA 1
ATOM 623 C C . LEU A 1 88 ? 9.776 0.850 -7.807 1.00 90.31 88 LEU A C 1
ATOM 625 O O . LEU A 1 88 ? 10.198 1.018 -8.956 1.00 90.31 88 LEU A O 1
ATOM 629 N N . GLY A 1 89 ? 10.452 1.292 -6.741 1.00 91.12 89 GLY A N 1
ATOM 630 C CA . GLY A 1 89 ? 11.743 1.975 -6.824 1.00 91.12 89 GLY A CA 1
ATOM 631 C C . GLY A 1 89 ? 12.821 1.136 -7.521 1.00 91.12 89 GLY A C 1
ATOM 632 O O . GLY A 1 89 ? 13.464 1.616 -8.460 1.00 91.12 89 GLY A O 1
ATOM 633 N N . ARG A 1 90 ? 12.975 -0.138 -7.132 1.00 90.94 90 ARG A N 1
ATOM 634 C CA . ARG A 1 90 ? 13.926 -1.071 -7.770 1.00 90.94 90 ARG A CA 1
ATOM 635 C C . ARG A 1 90 ? 13.585 -1.346 -9.234 1.00 90.94 90 ARG A C 1
ATOM 637 O O . ARG A 1 90 ? 14.488 -1.400 -10.072 1.00 90.94 90 ARG A O 1
ATOM 644 N N . MET A 1 91 ? 12.302 -1.494 -9.572 1.00 87.94 91 MET A N 1
ATOM 645 C CA . MET A 1 91 ? 11.872 -1.684 -10.965 1.00 87.94 91 MET A CA 1
ATOM 646 C C . MET A 1 91 ? 12.198 -0.472 -11.835 1.00 87.94 91 MET A C 1
ATOM 648 O O . MET A 1 91 ? 12.722 -0.626 -12.944 1.00 87.94 91 MET A O 1
ATOM 652 N N . ARG A 1 92 ? 11.953 0.737 -11.318 1.00 89.81 92 ARG A N 1
ATOM 653 C CA . ARG A 1 92 ? 12.314 1.986 -11.995 1.00 89.81 92 ARG A CA 1
ATOM 654 C C . ARG A 1 92 ? 13.819 2.066 -12.249 1.00 89.81 92 ARG A C 1
ATOM 656 O O . ARG A 1 92 ? 14.232 2.404 -13.358 1.00 89.81 92 ARG A O 1
ATOM 663 N N . GLU A 1 93 ? 14.635 1.748 -11.247 1.00 91.94 93 GLU A N 1
ATOM 664 C CA . GLU A 1 93 ? 16.096 1.764 -11.373 1.00 91.94 93 GLU A CA 1
ATOM 665 C C . GLU A 1 93 ? 16.598 0.747 -12.405 1.00 91.94 93 GLU A C 1
ATOM 667 O O . GLU A 1 93 ? 17.386 1.099 -13.287 1.00 91.94 93 GLU A O 1
ATOM 672 N N . THR A 1 94 ? 16.085 -0.484 -12.344 1.00 90.88 94 THR A N 1
ATOM 673 C CA . THR A 1 94 ? 16.437 -1.568 -13.272 1.00 90.88 94 THR A CA 1
ATOM 674 C C . THR A 1 94 ? 16.100 -1.184 -14.711 1.00 90.88 94 THR A C 1
ATOM 676 O O . THR A 1 94 ? 16.949 -1.270 -15.598 1.00 90.88 94 THR A O 1
ATOM 679 N N . THR A 1 95 ? 14.891 -0.668 -14.941 1.00 88.44 95 THR A N 1
ATOM 680 C CA . THR A 1 95 ? 14.432 -0.241 -16.272 1.00 88.44 95 THR A CA 1
ATOM 681 C C . THR A 1 95 ? 15.281 0.910 -16.818 1.00 88.44 95 THR A C 1
ATOM 683 O O . THR A 1 95 ? 15.666 0.904 -17.987 1.00 88.44 95 THR A O 1
ATOM 686 N N . ALA A 1 96 ? 15.652 1.876 -15.970 1.00 89.75 96 ALA A N 1
ATOM 687 C CA . ALA A 1 96 ? 16.556 2.957 -16.361 1.00 89.75 96 ALA A CA 1
ATOM 688 C C . ALA A 1 96 ? 17.970 2.449 -16.698 1.00 89.75 96 ALA A C 1
ATOM 690 O O . ALA A 1 96 ? 18.624 2.996 -17.589 1.00 89.75 96 ALA A O 1
ATOM 691 N N . GLY A 1 97 ? 18.445 1.411 -16.003 1.00 92.25 97 GLY A N 1
ATOM 692 C CA . GLY A 1 97 ? 19.683 0.704 -16.330 1.00 92.25 97 GLY A CA 1
ATOM 693 C C . GLY A 1 97 ? 19.638 0.093 -17.727 1.00 92.25 97 GLY A C 1
ATOM 694 O O . GLY A 1 97 ? 20.481 0.418 -18.562 1.00 92.25 97 GLY A O 1
ATOM 695 N N . VAL A 1 98 ? 18.592 -0.687 -18.012 1.00 90.50 98 VAL A N 1
ATOM 696 C CA . VAL A 1 98 ? 18.374 -1.310 -19.327 1.00 90.50 98 VAL A CA 1
ATOM 697 C C . VAL A 1 98 ? 18.317 -0.260 -20.438 1.00 90.50 98 VAL A C 1
ATOM 699 O O . VAL A 1 98 ? 18.974 -0.420 -21.462 1.00 90.50 98 VAL A O 1
ATOM 702 N N . ALA A 1 99 ? 17.602 0.850 -20.233 1.00 89.69 99 ALA A N 1
ATOM 703 C CA . ALA A 1 99 ? 17.533 1.931 -21.217 1.00 89.69 99 ALA A CA 1
ATOM 704 C C . ALA A 1 99 ? 18.917 2.538 -21.523 1.00 89.69 99 ALA A C 1
ATOM 706 O O . ALA A 1 99 ? 19.262 2.744 -22.687 1.00 89.69 99 ALA A O 1
ATOM 707 N N . ARG A 1 100 ? 19.741 2.781 -20.493 1.00 90.62 100 ARG A N 1
ATOM 708 C CA . ARG A 1 100 ? 21.118 3.283 -20.662 1.00 90.62 100 ARG A CA 1
ATOM 709 C C . ARG A 1 100 ? 22.007 2.290 -21.402 1.00 90.62 100 ARG A C 1
ATOM 711 O O . ARG A 1 100 ? 22.837 2.701 -22.214 1.00 90.62 100 ARG A O 1
ATOM 718 N N . ASP A 1 101 ? 21.854 1.002 -21.127 1.00 90.00 101 ASP A N 1
ATOM 719 C CA . ASP A 1 101 ? 22.649 -0.033 -21.781 1.00 90.00 101 ASP A CA 1
ATOM 720 C C . ASP A 1 101 ? 22.234 -0.240 -23.237 1.00 90.00 101 ASP A C 1
ATOM 722 O O . ASP A 1 101 ? 23.106 -0.392 -24.093 1.00 90.00 101 ASP A O 1
ATOM 726 N N . LEU A 1 102 ? 20.939 -0.133 -23.546 1.00 86.81 102 LEU A N 1
ATOM 727 C CA . LEU A 1 102 ? 20.444 -0.100 -24.922 1.00 86.81 102 LEU A CA 1
ATOM 728 C C . LEU A 1 102 ? 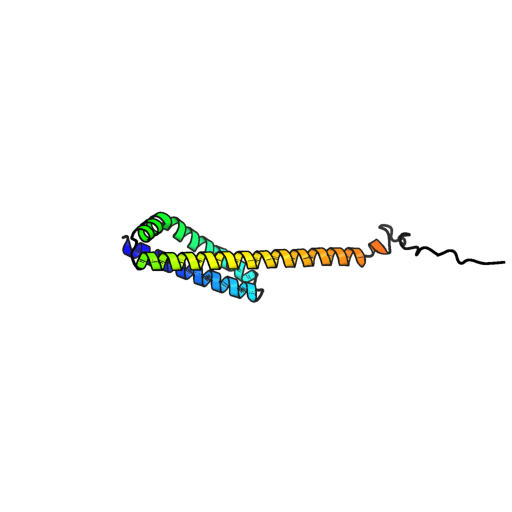20.992 1.103 -25.692 1.00 86.81 102 LEU A C 1
ATOM 730 O O . LEU A 1 102 ? 21.462 0.933 -26.816 1.00 86.81 102 LEU A O 1
ATOM 734 N N . GLU A 1 103 ? 21.007 2.293 -25.090 1.00 85.44 103 GLU A N 1
ATOM 735 C CA . GLU A 1 103 ? 21.595 3.484 -25.714 1.00 85.44 103 GLU A CA 1
ATOM 736 C C . GLU A 1 103 ? 23.098 3.296 -25.970 1.00 85.44 103 GLU A C 1
ATOM 738 O O . GLU A 1 103 ? 23.603 3.587 -27.052 1.00 85.44 103 GLU A O 1
ATOM 743 N N . ARG A 1 104 ? 23.826 2.713 -25.012 1.00 84.88 104 ARG A N 1
ATOM 744 C CA . ARG A 1 104 ? 25.256 2.412 -25.160 1.00 84.88 104 ARG A CA 1
ATOM 745 C C . ARG A 1 104 ? 25.520 1.367 -26.246 1.00 84.88 104 ARG A C 1
ATOM 747 O O . ARG A 1 104 ? 26.484 1.502 -26.999 1.00 84.88 104 ARG A O 1
ATOM 754 N N . LEU A 1 105 ? 24.689 0.328 -26.331 1.00 81.56 105 LEU A N 1
ATOM 755 C CA . LEU A 1 105 ? 24.771 -0.700 -27.368 1.00 81.56 105 LEU A CA 1
ATOM 756 C C . LEU A 1 105 ? 24.484 -0.090 -28.743 1.00 81.56 105 LEU A C 1
ATOM 758 O O . LEU A 1 105 ? 25.246 -0.313 -29.682 1.00 81.56 105 LEU A O 1
ATOM 762 N N . ARG A 1 106 ? 23.445 0.745 -28.846 1.00 78.94 106 ARG A N 1
ATOM 763 C CA . ARG A 1 106 ? 23.128 1.515 -30.050 1.00 78.94 106 ARG A CA 1
ATOM 764 C C . ARG A 1 106 ? 24.262 2.464 -30.431 1.00 78.94 106 ARG A C 1
ATOM 766 O O . ARG A 1 106 ? 24.556 2.569 -31.609 1.00 78.94 106 ARG A O 1
ATOM 773 N N . ALA A 1 107 ? 24.934 3.117 -29.490 1.00 78.38 107 ALA A N 1
ATOM 774 C CA . ALA A 1 107 ? 26.082 3.970 -29.799 1.00 78.38 107 ALA A CA 1
ATOM 775 C C . ALA A 1 107 ? 27.295 3.167 -30.313 1.00 78.38 107 ALA A C 1
ATOM 777 O O . ALA A 1 107 ? 28.023 3.642 -31.179 1.00 78.38 107 ALA A O 1
ATOM 778 N N . ARG A 1 108 ? 27.502 1.940 -29.811 1.00 70.81 108 ARG A N 1
ATOM 779 C CA . ARG A 1 108 ? 28.605 1.049 -30.225 1.00 70.81 108 ARG A CA 1
ATOM 780 C C . ARG A 1 108 ? 28.360 0.341 -31.558 1.00 70.81 108 ARG A C 1
ATOM 782 O O . ARG A 1 108 ? 29.295 0.173 -32.331 1.00 70.81 108 ARG A O 1
ATOM 789 N N . HIS A 1 109 ? 27.129 -0.106 -31.804 1.00 67.31 109 HIS A N 1
ATOM 790 C CA . HIS A 1 109 ? 26.748 -0.877 -32.997 1.00 67.31 109 HIS A CA 1
ATOM 791 C C . HIS A 1 109 ? 25.969 -0.060 -34.029 1.00 67.31 109 HIS A C 1
ATOM 793 O O . HIS A 1 109 ? 25.763 -0.508 -35.155 1.00 67.31 109 HIS A O 1
ATOM 799 N N . GLY A 1 110 ? 25.533 1.141 -33.664 1.00 58.56 110 GLY A N 1
ATOM 800 C CA . GLY A 1 110 ? 25.032 2.131 -34.594 1.00 58.56 110 GLY A CA 1
ATOM 801 C C . GLY A 1 110 ? 26.161 2.548 -35.519 1.00 58.56 110 GLY A C 1
ATOM 802 O O . GLY A 1 110 ? 27.286 2.808 -35.096 1.00 58.56 110 GLY A O 1
ATOM 803 N N . LEU A 1 111 ? 25.835 2.627 -36.802 1.00 52.94 111 LEU A N 1
ATOM 804 C CA . LEU A 1 111 ? 26.750 2.937 -37.896 1.00 52.94 111 LEU A CA 1
ATOM 805 C C . LEU A 1 111 ? 27.542 4.250 -37.720 1.00 52.94 111 LEU A C 1
ATOM 807 O O . LEU A 1 111 ? 28.471 4.462 -38.484 1.00 52.94 111 LEU A O 1
ATOM 811 N N . GLY A 1 112 ? 27.250 5.079 -36.709 1.00 53.69 112 GLY A N 1
ATOM 812 C CA . GLY A 1 112 ? 28.004 6.290 -36.359 1.00 53.69 112 GLY A CA 1
ATOM 813 C C . GLY A 1 112 ? 29.439 6.055 -35.863 1.00 53.69 112 GLY A C 1
ATOM 814 O O . GLY A 1 112 ? 30.233 6.991 -35.859 1.00 53.69 112 GLY A O 1
ATOM 815 N N . GLY A 1 113 ? 29.796 4.826 -35.467 1.00 53.34 113 GLY A N 1
ATOM 816 C CA . GLY A 1 113 ? 31.187 4.464 -35.159 1.00 53.34 113 GLY A CA 1
ATOM 817 C C . GLY A 1 113 ? 32.022 4.122 -36.399 1.00 53.34 113 GLY A C 1
ATOM 818 O O . GLY A 1 113 ? 33.216 4.404 -36.439 1.00 53.34 113 GLY A O 1
ATOM 819 N N . LEU A 1 114 ? 31.395 3.544 -37.431 1.00 53.25 114 LEU A N 1
ATOM 820 C CA . LEU A 1 114 ? 32.090 3.089 -38.639 1.00 53.25 114 LEU A CA 1
ATOM 821 C C . LEU A 1 114 ? 31.969 4.087 -39.796 1.00 53.25 114 LEU A C 1
ATOM 823 O O . LEU A 1 114 ? 32.870 4.148 -40.626 1.00 53.25 114 LEU A O 1
ATOM 827 N N . TYR A 1 115 ? 30.905 4.892 -39.829 1.00 52.75 115 TYR A N 1
ATOM 828 C CA . TYR A 1 115 ? 30.615 5.881 -40.860 1.00 52.75 115 TYR A CA 1
ATOM 829 C C . TYR A 1 115 ? 30.183 7.212 -40.221 1.00 52.75 115 TYR A C 1
ATOM 831 O O . TYR A 1 115 ? 29.337 7.238 -39.331 1.00 52.75 115 TYR A O 1
ATOM 839 N N . GLY A 1 116 ? 30.766 8.328 -40.663 1.00 55.69 116 GLY A N 1
ATOM 840 C CA . GLY A 1 116 ? 30.297 9.670 -40.314 1.00 55.69 116 GLY A CA 1
ATOM 841 C C . GLY A 1 116 ? 28.899 9.944 -40.882 1.00 55.69 116 GLY A C 1
ATOM 842 O O . GLY A 1 116 ? 28.391 9.172 -41.695 1.00 55.69 116 GLY A O 1
ATOM 843 N N . ALA A 1 117 ? 28.288 11.063 -40.483 1.00 54.62 117 ALA A N 1
ATOM 844 C CA . ALA A 1 117 ? 26.948 11.472 -40.930 1.00 54.62 117 ALA A CA 1
ATOM 845 C C . ALA A 1 117 ? 26.783 11.503 -42.469 1.00 54.62 117 ALA A C 1
ATOM 847 O O . ALA A 1 117 ? 25.679 11.309 -42.967 1.00 54.62 117 ALA A O 1
ATOM 848 N N . ASP A 1 118 ? 27.890 11.653 -43.205 1.00 57.41 118 ASP A N 1
ATOM 849 C CA . ASP A 1 118 ? 27.947 11.694 -44.672 1.00 57.41 118 ASP A CA 1
ATOM 850 C C . ASP A 1 118 ? 28.199 10.319 -45.334 1.00 57.41 118 ASP A C 1
ATOM 852 O O . ASP A 1 118 ? 28.459 10.238 -46.533 1.00 57.41 118 ASP A O 1
ATOM 856 N N . GLY A 1 119 ? 28.186 9.217 -44.574 1.00 53.16 119 GLY A N 1
ATOM 857 C CA . GLY A 1 119 ? 28.408 7.865 -45.104 1.00 53.16 119 GLY A CA 1
ATOM 858 C C . GLY A 1 119 ? 29.870 7.526 -45.429 1.00 53.16 119 GLY A C 1
ATOM 859 O O . GLY A 1 119 ? 30.142 6.479 -46.015 1.00 53.16 119 GLY A O 1
ATOM 860 N N . ASN A 1 120 ? 30.827 8.371 -45.035 1.00 54.16 120 ASN A N 1
ATOM 861 C CA . ASN A 1 120 ? 32.257 8.094 -45.186 1.00 54.16 120 ASN A CA 1
ATOM 862 C C . ASN A 1 120 ? 32.832 7.408 -43.936 1.00 54.16 120 ASN A C 1
ATOM 864 O O . ASN A 1 120 ? 32.413 7.734 -42.827 1.00 54.16 120 ASN A O 1
ATOM 868 N N . ARG A 1 121 ? 33.794 6.483 -44.084 1.00 54.84 121 ARG A N 1
ATOM 869 C CA . ARG A 1 121 ? 34.381 5.778 -42.927 1.00 54.84 121 ARG A CA 1
ATOM 870 C C . ARG A 1 121 ? 35.010 6.768 -41.943 1.00 54.84 121 ARG A C 1
ATOM 872 O O . ARG A 1 121 ? 35.813 7.604 -42.351 1.00 54.84 121 ARG A O 1
ATOM 879 N N . SER A 1 122 ? 34.666 6.664 -40.659 1.00 56.91 122 SER A N 1
ATOM 880 C CA . SER A 1 122 ? 35.255 7.515 -39.619 1.00 56.91 122 SER A CA 1
ATOM 881 C C . SER A 1 122 ? 36.733 7.158 -39.443 1.00 56.91 122 SER A C 1
ATOM 883 O O . SER A 1 122 ? 37.072 6.011 -39.157 1.00 56.91 122 SER A O 1
ATOM 885 N N . ALA A 1 123 ? 37.630 8.130 -39.616 1.00 52.66 123 ALA A N 1
ATOM 886 C CA . ALA A 1 123 ? 39.085 7.953 -39.530 1.00 52.66 123 ALA A CA 1
ATOM 887 C C . ALA A 1 123 ? 39.608 7.748 -38.087 1.00 52.66 123 ALA A C 1
ATOM 889 O O . ALA A 1 123 ? 40.785 7.966 -37.817 1.00 52.66 123 ALA A O 1
ATOM 890 N N . GLY A 1 124 ? 38.735 7.366 -37.150 1.00 52.88 124 GLY A N 1
ATOM 891 C CA . GLY A 1 124 ? 39.041 7.242 -35.723 1.00 52.88 124 GLY A CA 1
ATOM 892 C C . GLY A 1 124 ? 39.592 5.886 -35.281 1.00 52.88 124 GLY A C 1
ATOM 893 O O . GLY A 1 124 ? 39.980 5.767 -34.126 1.00 52.88 124 GLY A O 1
ATOM 894 N N . ASP A 1 125 ? 39.657 4.888 -36.167 1.00 47.50 125 ASP A N 1
ATOM 895 C CA . ASP A 1 125 ? 40.216 3.565 -35.848 1.00 47.50 125 ASP A CA 1
ATOM 896 C C . ASP A 1 125 ? 41.404 3.210 -36.752 1.00 47.50 125 ASP A C 1
ATOM 898 O O . AS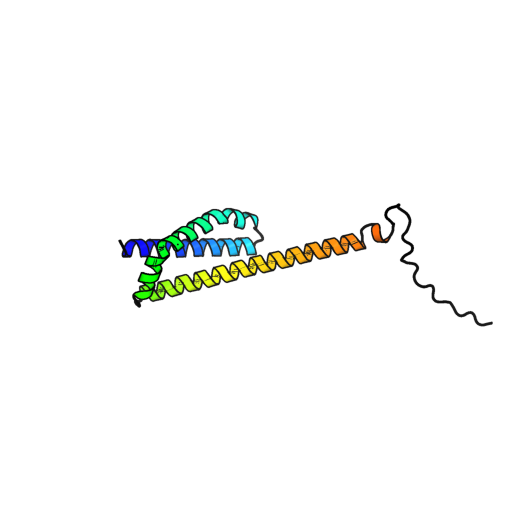P A 1 125 ? 41.534 2.109 -37.288 1.00 47.50 125 ASP A O 1
ATOM 902 N N . THR A 1 126 ? 42.315 4.166 -36.952 1.00 48.28 126 THR A N 1
ATOM 903 C CA . THR A 1 126 ? 43.690 3.779 -37.267 1.00 48.28 126 THR A CA 1
ATOM 904 C C . THR A 1 126 ? 44.328 3.311 -35.971 1.00 48.28 126 THR A C 1
ATOM 906 O O . THR A 1 126 ? 44.916 4.105 -35.235 1.00 48.28 126 THR A O 1
ATOM 909 N N . LEU A 1 127 ? 44.206 2.008 -35.706 1.00 48.88 127 LEU A N 1
ATOM 910 C CA . LEU A 1 127 ? 45.150 1.260 -34.886 1.00 48.88 127 LEU A CA 1
ATOM 911 C C . LEU A 1 127 ? 46.546 1.839 -35.129 1.00 48.88 127 LEU A C 1
ATOM 913 O O . LEU A 1 127 ? 47.048 1.808 -36.256 1.00 48.88 127 LEU A O 1
ATOM 917 N N . SER A 1 128 ? 47.118 2.430 -34.080 1.00 48.66 128 SER A N 1
ATOM 918 C CA . SER A 1 128 ? 48.473 2.966 -34.078 1.00 48.66 128 SER A CA 1
ATOM 919 C C . SER A 1 128 ? 49.405 1.921 -34.682 1.00 48.66 128 SER A C 1
ATOM 921 O O . SER A 1 128 ? 49.655 0.865 -34.095 1.00 48.66 128 SER A O 1
ATOM 923 N N . ARG A 1 129 ? 49.866 2.180 -35.907 1.00 51.34 129 ARG A N 1
ATOM 924 C CA . ARG A 1 129 ? 50.869 1.360 -36.571 1.00 51.34 129 ARG A CA 1
ATOM 925 C C . ARG A 1 129 ? 52.159 1.589 -35.800 1.00 51.34 129 ARG A C 1
ATOM 927 O O . ARG A 1 129 ? 52.848 2.577 -36.036 1.00 51.34 129 ARG A O 1
ATOM 934 N N . ALA A 1 130 ? 52.450 0.696 -34.856 1.00 56.56 130 ALA A N 1
ATOM 935 C CA . ALA A 1 130 ? 53.745 0.646 -34.200 1.00 56.56 130 ALA A CA 1
ATOM 936 C C . ALA A 1 130 ? 54.836 0.676 -35.290 1.00 56.56 130 ALA A C 1
ATOM 938 O O . ALA A 1 130 ? 54.749 -0.106 -36.249 1.00 56.56 130 ALA A O 1
ATOM 939 N N . PRO A 1 131 ? 55.819 1.589 -35.217 1.00 54.78 131 PRO A N 1
ATOM 940 C CA . PRO A 1 131 ? 56.907 1.597 -36.177 1.00 54.78 131 PRO A CA 1
ATOM 941 C C . PRO A 1 131 ? 57.700 0.301 -35.990 1.00 54.78 131 PRO A C 1
ATOM 943 O O . PRO A 1 131 ? 58.289 0.073 -34.936 1.00 54.78 131 PRO A O 1
ATOM 946 N N . MET A 1 132 ? 57.669 -0.577 -36.997 1.00 56.78 132 MET A N 1
ATOM 947 C CA . MET A 1 132 ? 58.594 -1.704 -37.049 1.00 56.78 132 MET A CA 1
ATOM 948 C C . MET A 1 132 ? 60.000 -1.144 -37.226 1.00 56.78 132 MET A C 1
ATOM 950 O O . MET A 1 132 ? 60.298 -0.521 -38.246 1.00 56.78 132 MET A O 1
ATOM 954 N N . ASP A 1 133 ? 60.830 -1.392 -36.220 1.00 54.28 133 ASP A N 1
ATOM 955 C CA . ASP A 1 133 ? 62.276 -1.263 -36.287 1.00 54.28 133 ASP A CA 1
ATOM 956 C C . ASP A 1 133 ? 62.796 -2.066 -37.490 1.00 54.28 133 ASP A C 1
ATOM 958 O O . ASP A 1 133 ? 62.537 -3.267 -37.626 1.00 54.28 133 ASP A O 1
ATOM 962 N N . LYS A 1 134 ? 63.480 -1.378 -38.403 1.00 51.62 134 LYS A N 1
ATOM 963 C CA . LYS A 1 134 ? 64.303 -2.012 -39.426 1.00 51.62 134 LYS A CA 1
ATOM 964 C C . LYS A 1 134 ? 65.733 -1.561 -39.201 1.00 51.62 134 LYS A C 1
ATOM 966 O O . LYS A 1 134 ? 66.132 -0.496 -39.662 1.00 51.62 134 LYS A O 1
ATOM 971 N N . SER A 1 135 ? 66.481 -2.415 -38.517 1.00 50.94 135 SER A N 1
ATOM 972 C CA . SER A 1 135 ? 67.935 -2.392 -38.495 1.00 50.94 135 SER A CA 1
ATOM 973 C C . SER A 1 135 ? 68.481 -2.637 -39.907 1.00 50.94 135 SER A C 1
ATOM 975 O O . SER A 1 135 ? 68.122 -3.645 -40.522 1.00 50.94 135 SER A O 1
ATOM 977 N N . VAL A 1 136 ? 69.356 -1.744 -40.385 1.00 43.84 136 VAL A N 1
ATOM 978 C CA . VAL A 1 136 ? 70.481 -2.030 -41.299 1.00 43.84 136 VAL A CA 1
ATOM 979 C C . VAL A 1 136 ? 71.622 -1.083 -40.952 1.00 43.84 136 VAL A C 1
ATOM 981 O O . VAL A 1 136 ? 71.342 0.132 -40.849 1.00 43.84 136 VAL A O 1
#